Protein AF-A0A7Z0GQC7-F1 (afdb_monomer_lite)

Secondary structure (DSSP, 8-state):
--------------------------------PPP-------------------------TT--EEEEEEEEEEE--TTS--EEEEEEESSHHHHHHHHHHHHTTT--EEEEEEEEPP--------

Foldseek 3Di:
DDDDDDDDDDDDDDDDDDDDDDDDDDDDPDDDDDDDDDDDDDDPCPDDPDPPPPPPPDDPLQDKAFQKKKKWKWDDDPVRDTDIDIDIDSDPVVSVVVQVVRVVVVIHMDIDGDIDGDDDDPPDDD

Sequence (126 aa):
MTSAHNSAPTGEGRGAADEGEPCRVVDDTTMIPHPGTRGNTVTSDQPAPVPAVEDGPRLDLTARITGVYVALTQVQTAHGQPRYRRKVHLSLDAAQKAVQRARSRGLHGEVHVCELRPITGQEGTP

Radius of gyration: 31.64 Å; chains: 1; bounding box: 68×55×83 Å

St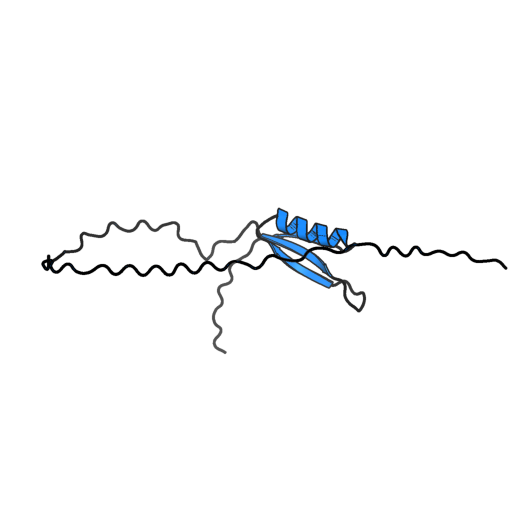ructure (mmCIF, N/CA/C/O backbone):
data_AF-A0A7Z0GQC7-F1
#
_entry.id   AF-A0A7Z0GQC7-F1
#
loop_
_atom_site.group_PDB
_atom_site.id
_atom_site.type_symbol
_atom_site.label_atom_id
_atom_site.label_alt_id
_atom_site.label_comp_id
_atom_site.label_asym_id
_atom_site.label_entity_id
_atom_site.label_seq_id
_atom_site.pdbx_PDB_ins_code
_atom_site.Cartn_x
_atom_site.Cartn_y
_atom_site.Cartn_z
_atom_site.occupancy
_atom_site.B_iso_or_equiv
_atom_site.auth_seq_id
_atom_site.auth_comp_id
_atom_site.auth_asym_id
_atom_site.auth_atom_id
_atom_site.pdbx_PDB_model_num
ATOM 1 N N . MET A 1 1 ? 30.568 -9.119 -45.715 1.00 52.38 1 MET A N 1
ATOM 2 C CA . MET A 1 1 ? 29.530 -9.716 -46.585 1.00 52.38 1 MET A CA 1
ATOM 3 C C . MET A 1 1 ? 28.534 -10.355 -45.627 1.00 52.38 1 MET A C 1
ATOM 5 O O . MET A 1 1 ? 28.959 -11.244 -44.916 1.00 52.38 1 MET A O 1
ATOM 9 N N . THR A 1 2 ? 27.328 -9.866 -45.357 1.00 52.91 2 THR A N 1
ATOM 10 C CA . THR A 1 2 ? 26.300 -9.204 -46.177 1.00 52.91 2 THR A CA 1
ATOM 11 C C . THR A 1 2 ? 25.339 -8.408 -45.273 1.00 52.91 2 THR A C 1
ATOM 13 O O . THR A 1 2 ? 24.993 -8.884 -44.200 1.00 52.91 2 THR A O 1
ATOM 16 N N . SER A 1 3 ? 24.965 -7.210 -45.743 1.00 49.69 3 SER A N 1
ATOM 17 C CA . SER A 1 3 ? 23.656 -6.511 -45.702 1.00 49.69 3 SER A CA 1
ATOM 18 C C . SER A 1 3 ? 22.675 -6.798 -44.543 1.00 49.69 3 SER A C 1
ATOM 20 O O . SER A 1 3 ? 22.273 -7.936 -44.349 1.00 49.69 3 SER A O 1
ATOM 22 N N . ALA A 1 4 ? 22.300 -5.829 -43.696 1.00 58.16 4 ALA A N 1
ATOM 23 C CA . ALA A 1 4 ? 21.386 -4.682 -43.912 1.00 58.16 4 ALA A CA 1
ATOM 24 C C . ALA A 1 4 ? 19.894 -5.062 -44.046 1.00 58.16 4 ALA A C 1
ATOM 26 O O . ALA A 1 4 ? 19.556 -5.800 -44.958 1.00 58.16 4 ALA A O 1
ATOM 27 N N . HIS A 1 5 ? 19.040 -4.512 -43.161 1.00 58.06 5 HIS A N 1
ATOM 28 C CA . HIS A 1 5 ? 17.676 -3.970 -43.391 1.00 58.06 5 HIS A CA 1
ATOM 29 C C . HIS A 1 5 ? 17.083 -3.513 -42.031 1.00 58.06 5 HIS A C 1
ATOM 31 O O . HIS A 1 5 ? 16.976 -4.315 -41.112 1.00 58.06 5 HIS A O 1
ATOM 37 N N . ASN A 1 6 ? 16.987 -2.211 -41.731 1.00 51.12 6 ASN A N 1
ATOM 38 C CA . ASN A 1 6 ? 15.895 -1.257 -42.019 1.00 51.12 6 ASN A CA 1
ATOM 39 C C . ASN A 1 6 ? 14.505 -1.661 -41.485 1.00 51.12 6 ASN A C 1
ATOM 41 O O . ASN A 1 6 ? 13.911 -2.609 -41.988 1.00 51.12 6 ASN A O 1
ATOM 45 N N . SER A 1 7 ? 13.966 -0.889 -40.529 1.00 56.59 7 SER A N 1
ATOM 46 C CA . SER A 1 7 ? 12.833 0.035 -40.761 1.00 56.59 7 SER A CA 1
ATOM 47 C C . SER A 1 7 ? 12.121 0.418 -39.456 1.00 56.59 7 SER A C 1
ATOM 49 O O . SER A 1 7 ? 11.629 -0.431 -38.717 1.00 56.59 7 SER A O 1
ATOM 51 N N . ALA A 1 8 ? 12.040 1.727 -39.212 1.00 49.41 8 ALA A N 1
ATOM 52 C CA . ALA A 1 8 ? 11.120 2.352 -38.266 1.00 49.41 8 ALA A CA 1
ATOM 53 C C . ALA A 1 8 ? 9.701 2.433 -38.858 1.00 49.41 8 ALA A C 1
ATOM 55 O O . ALA A 1 8 ? 9.546 2.425 -40.082 1.00 49.41 8 ALA A O 1
ATOM 56 N N . PRO A 1 9 ? 8.681 2.623 -38.008 1.00 64.75 9 PRO A N 1
ATOM 57 C CA . PRO A 1 9 ? 7.578 3.489 -38.398 1.00 64.75 9 PRO A CA 1
ATOM 58 C C . PRO A 1 9 ? 7.338 4.623 -37.395 1.00 64.75 9 PRO A C 1
ATOM 60 O O . PRO A 1 9 ? 7.032 4.419 -36.220 1.00 64.75 9 PRO A O 1
ATOM 63 N N . THR A 1 10 ? 7.451 5.832 -37.936 1.00 51.38 10 THR A N 1
ATOM 64 C CA . THR A 1 10 ? 6.923 7.094 -37.424 1.00 51.38 10 THR A CA 1
ATOM 65 C C . THR A 1 10 ? 5.397 7.051 -37.466 1.00 51.38 10 THR A C 1
ATOM 67 O O . THR A 1 10 ? 4.812 6.782 -38.513 1.00 51.38 10 THR A O 1
ATOM 70 N N . GLY A 1 11 ? 4.754 7.327 -36.334 1.00 55.06 11 GLY A N 1
ATOM 71 C CA . GLY A 1 11 ? 3.308 7.491 -36.230 1.00 55.06 11 GLY A CA 1
ATOM 72 C C . GLY A 1 11 ? 2.989 8.774 -35.478 1.00 55.06 11 GLY A C 1
ATOM 73 O O . GLY A 1 11 ? 2.698 8.732 -34.286 1.00 55.06 11 GLY A O 1
ATOM 74 N N . GLU A 1 12 ? 3.077 9.909 -36.168 1.00 46.56 12 GLU A N 1
ATOM 75 C CA . GLU A 1 12 ? 2.498 11.173 -35.714 1.00 46.56 12 GLU A CA 1
ATOM 76 C C . GLU A 1 12 ? 1.047 11.239 -36.193 1.00 46.56 12 GLU A C 1
ATOM 78 O O . GLU A 1 12 ? 0.761 11.120 -37.383 1.00 46.56 12 GLU A O 1
ATOM 83 N N . GLY A 1 13 ? 0.114 11.394 -35.257 1.00 51.12 13 GLY A N 1
ATOM 84 C CA . GLY A 1 13 ? -1.298 11.523 -35.588 1.00 51.12 13 GLY A CA 1
ATOM 85 C C . GLY A 1 13 ? -2.180 11.559 -34.352 1.00 51.12 13 GLY A C 1
ATOM 86 O O . GLY A 1 13 ? -2.521 10.508 -33.815 1.00 51.12 13 GLY A O 1
ATOM 87 N N . ARG A 1 14 ? -2.526 12.776 -33.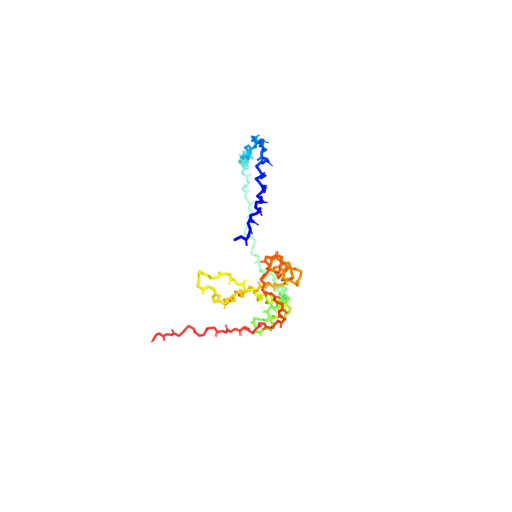918 1.00 55.09 14 ARG A N 1
ATOM 88 C CA . ARG A 1 14 ? -3.692 13.208 -33.111 1.00 55.09 14 ARG A CA 1
ATOM 89 C C . ARG A 1 14 ? -3.390 14.658 -32.720 1.00 55.09 14 ARG A C 1
ATOM 91 O O . ARG A 1 14 ? -2.348 14.912 -32.139 1.00 55.09 14 ARG A O 1
ATOM 98 N N . GLY A 1 15 ? -4.169 15.666 -33.072 1.00 46.91 15 GLY A N 1
ATOM 99 C CA . GLY A 1 15 ? -5.617 15.720 -33.217 1.00 46.91 15 GLY A CA 1
ATOM 100 C C . GLY A 1 15 ? -6.038 16.948 -32.416 1.00 46.91 15 GLY A C 1
ATOM 101 O O . GLY A 1 15 ? -5.825 16.982 -31.210 1.00 46.91 15 GLY A O 1
ATOM 102 N N . ALA A 1 16 ? -6.499 17.974 -33.127 1.00 49.34 16 ALA A N 1
ATOM 103 C CA . ALA A 1 16 ? -6.992 19.234 -32.588 1.00 49.34 16 ALA A CA 1
ATOM 104 C C . ALA A 1 16 ? -8.344 19.068 -31.860 1.00 49.34 16 ALA A C 1
ATOM 106 O O . ALA A 1 16 ? -8.951 18.000 -31.932 1.00 49.34 16 ALA A O 1
ATOM 107 N N . ALA A 1 17 ? -8.810 20.181 -31.280 1.00 48.41 17 ALA A N 1
ATOM 108 C CA . ALA A 1 17 ? -9.972 20.380 -30.403 1.00 48.41 17 ALA A CA 1
ATOM 109 C C . ALA A 1 17 ? -9.648 20.081 -28.926 1.00 48.41 17 ALA A C 1
ATOM 111 O O . ALA A 1 17 ? -9.031 19.075 -28.606 1.00 48.41 17 ALA A O 1
ATOM 112 N N . ASP A 1 18 ? -9.959 20.947 -27.970 1.00 51.34 18 ASP A N 1
ATOM 113 C CA . ASP A 1 18 ? -11.226 21.655 -27.839 1.00 51.34 18 ASP A CA 1
ATOM 114 C C . ASP A 1 18 ? -11.039 22.920 -26.989 1.00 51.34 18 ASP A C 1
ATOM 116 O O . ASP A 1 18 ? -10.350 22.912 -25.964 1.00 51.34 18 ASP A O 1
ATOM 120 N N . GLU A 1 19 ? -11.616 24.014 -27.472 1.00 51.41 19 GLU A N 1
ATOM 121 C CA . GLU A 1 19 ? -11.707 25.288 -26.781 1.00 51.41 19 GLU A CA 1
ATOM 122 C C . GLU A 1 19 ? -12.934 25.273 -25.864 1.00 51.41 19 GLU A C 1
ATOM 124 O O . GLU A 1 19 ? -14.044 25.027 -26.321 1.00 51.41 19 GLU A O 1
ATOM 129 N N . GLY A 1 20 ? -12.750 25.681 -24.608 1.00 49.38 20 GLY A N 1
ATOM 130 C CA . GLY A 1 20 ? -13.786 26.411 -23.882 1.00 49.38 20 GLY A CA 1
ATOM 131 C C . GLY A 1 20 ? -14.636 25.623 -22.889 1.00 49.38 20 GLY A C 1
ATOM 132 O O . GLY A 1 20 ? -15.617 24.991 -23.245 1.00 49.38 20 GLY A O 1
ATOM 133 N N . GLU A 1 21 ? -14.395 25.887 -21.606 1.00 60.91 21 GLU A N 1
ATOM 134 C CA . GLU A 1 21 ? -15.501 26.271 -20.724 1.00 60.91 21 GLU A CA 1
ATOM 135 C C . GLU A 1 21 ? -14.970 27.147 -19.575 1.00 60.91 21 GLU A C 1
ATOM 137 O O . GLU A 1 21 ? -14.161 26.687 -18.766 1.00 60.91 21 GLU A O 1
ATOM 142 N N . PRO A 1 22 ? -15.362 28.431 -19.481 1.00 62.16 22 PRO A N 1
ATOM 143 C CA . PRO A 1 22 ? -15.093 29.222 -18.291 1.00 62.16 22 PRO A CA 1
ATOM 144 C C . PRO A 1 22 ? -16.060 28.824 -17.170 1.00 62.16 22 PRO A C 1
ATOM 146 O O . PRO A 1 22 ? -17.280 28.934 -17.309 1.00 62.16 22 PRO A O 1
ATOM 149 N N . CYS A 1 23 ? -15.501 28.412 -16.030 1.00 47.66 23 CYS A N 1
ATOM 150 C CA . CYS A 1 23 ? -16.228 28.224 -14.779 1.00 47.66 23 CYS A CA 1
ATOM 151 C C . CYS A 1 23 ? -17.017 29.496 -14.433 1.00 47.66 23 CYS A C 1
ATOM 153 O O . CYS A 1 23 ? -16.438 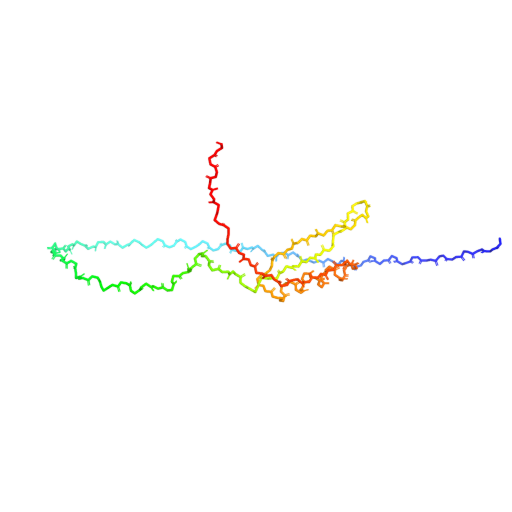30.530 -14.096 1.00 47.66 23 CYS A O 1
ATOM 155 N N . ARG A 1 24 ? -18.348 29.422 -14.504 1.00 52.56 24 ARG A N 1
ATOM 156 C CA . ARG A 1 24 ? -19.242 30.460 -13.989 1.00 52.56 24 ARG A CA 1
ATOM 157 C C . ARG A 1 24 ? -19.193 30.443 -12.462 1.00 52.56 24 ARG A C 1
ATOM 159 O O . ARG A 1 24 ? -19.711 29.525 -11.834 1.00 52.56 24 ARG A O 1
ATOM 166 N N . VAL A 1 25 ? -18.568 31.462 -11.880 1.00 56.56 25 VAL A N 1
ATOM 167 C CA . VAL A 1 25 ? -18.719 31.808 -10.464 1.00 56.56 25 VAL A CA 1
ATOM 168 C C . VAL A 1 25 ? -20.065 32.516 -10.332 1.00 56.56 25 VAL A C 1
ATOM 170 O O . VAL A 1 25 ? -20.263 33.586 -10.901 1.00 56.56 25 VAL A O 1
ATOM 173 N N . VAL A 1 26 ? -21.016 31.880 -9.656 1.00 57.31 26 VAL A N 1
ATOM 174 C CA . VAL A 1 26 ? -22.257 32.524 -9.218 1.00 57.31 26 VAL A CA 1
ATOM 175 C C . VAL A 1 26 ? -22.014 33.088 -7.824 1.00 57.31 26 VAL A C 1
ATOM 177 O O . VAL A 1 26 ? -21.966 32.347 -6.846 1.00 57.31 26 VAL A O 1
ATOM 180 N N . ASP A 1 27 ? -21.820 3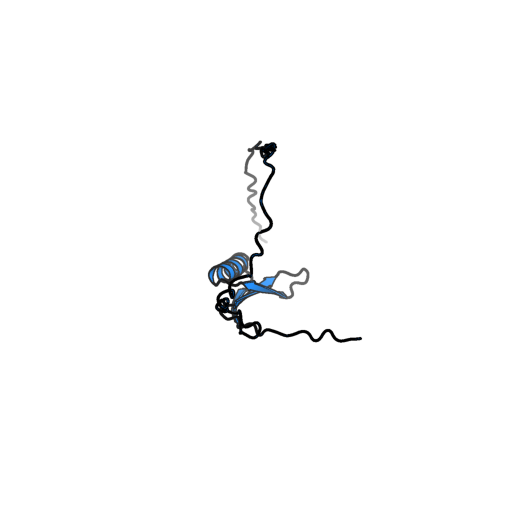4.402 -7.763 1.00 52.50 27 ASP A N 1
ATOM 181 C CA . ASP A 1 27 ? -21.993 35.200 -6.555 1.00 52.50 27 ASP A CA 1
ATOM 182 C C . ASP A 1 27 ? -23.495 35.318 -6.266 1.00 52.50 27 ASP A C 1
ATOM 184 O O . ASP A 1 27 ? -24.215 35.984 -7.007 1.00 52.50 27 ASP A O 1
ATOM 188 N N . ASP A 1 28 ? -23.970 34.700 -5.184 1.00 46.78 28 ASP A N 1
ATOM 189 C CA . ASP A 1 28 ? -25.275 35.021 -4.596 1.00 46.78 28 ASP A CA 1
ATOM 190 C C . ASP A 1 28 ? -25.056 35.483 -3.151 1.00 46.78 28 ASP A C 1
ATOM 192 O O . ASP A 1 28 ? -25.139 34.734 -2.178 1.00 46.78 28 ASP A O 1
ATOM 196 N N . THR A 1 29 ? -24.665 36.753 -3.034 1.00 60.31 29 THR A N 1
ATOM 197 C CA . THR A 1 29 ? -24.729 37.504 -1.780 1.00 60.31 29 THR A CA 1
ATOM 198 C C . THR A 1 29 ? -26.136 38.073 -1.664 1.00 60.31 29 THR A C 1
ATOM 200 O O . THR A 1 29 ? -26.406 39.176 -2.139 1.00 60.31 29 THR A O 1
ATOM 203 N N . THR A 1 30 ? -27.032 37.342 -1.006 1.00 60.12 30 THR A N 1
ATOM 204 C CA . THR A 1 30 ? -28.329 37.889 -0.598 1.00 60.12 30 THR A CA 1
ATOM 205 C C . THR A 1 30 ? -28.286 38.269 0.883 1.00 60.12 30 THR A C 1
ATOM 207 O O . THR A 1 30 ? -28.426 37.441 1.781 1.00 60.12 30 THR A O 1
ATOM 210 N N . MET A 1 31 ? -28.074 39.564 1.132 1.00 55.75 31 MET A N 1
ATOM 211 C CA . MET A 1 31 ? -28.247 40.224 2.428 1.00 55.75 31 MET A CA 1
ATOM 212 C C . MET A 1 31 ? -29.744 40.417 2.702 1.00 55.75 31 MET A C 1
ATOM 214 O O . MET A 1 31 ? -30.384 41.247 2.059 1.00 55.75 31 MET A O 1
ATOM 218 N N . ILE A 1 32 ? -30.299 39.694 3.676 1.00 62.59 32 ILE A N 1
ATOM 219 C CA . ILE A 1 32 ? -31.646 39.954 4.206 1.00 62.59 32 ILE A CA 1
ATOM 220 C C . ILE A 1 32 ? -31.508 40.703 5.543 1.00 62.59 32 ILE A C 1
ATOM 222 O O . ILE A 1 32 ? -31.087 40.096 6.529 1.00 62.59 32 ILE A O 1
ATOM 226 N N . PRO A 1 33 ? -31.859 41.999 5.633 1.00 53.78 33 PRO A N 1
ATOM 227 C CA . PRO A 1 33 ? -32.014 42.670 6.917 1.00 53.78 33 PRO A CA 1
ATOM 228 C C . PRO A 1 33 ? -33.427 42.441 7.472 1.00 53.78 33 PRO A C 1
ATOM 230 O O . PRO A 1 33 ? -34.422 42.855 6.877 1.00 53.78 33 PRO A O 1
ATOM 233 N N . HIS A 1 34 ? -33.522 41.827 8.652 1.00 61.06 34 HIS A N 1
ATOM 234 C CA . HIS A 1 34 ? -34.748 41.818 9.451 1.00 61.06 34 HIS A CA 1
ATOM 235 C C . HIS A 1 34 ? -34.720 42.958 10.479 1.00 61.06 34 HIS A C 1
ATOM 237 O O . HIS A 1 34 ? -33.812 42.995 11.315 1.00 61.06 34 HIS A O 1
ATOM 243 N N . PRO A 1 35 ? -35.700 43.880 10.473 1.00 58.62 35 PRO A N 1
ATOM 244 C CA . PRO A 1 35 ? -35.845 44.855 11.537 1.00 58.62 35 PRO A CA 1
ATOM 245 C C . PRO A 1 35 ? -36.705 44.298 12.678 1.00 58.62 35 PRO A C 1
ATOM 247 O O . PRO A 1 35 ? -37.859 43.940 12.481 1.00 58.62 35 PRO A O 1
ATOM 250 N N . GLY A 1 36 ? -36.123 44.326 13.878 1.00 50.84 36 GLY A N 1
ATOM 251 C CA . GLY A 1 36 ? -36.794 44.646 15.137 1.00 50.84 36 GLY A CA 1
ATOM 252 C C . GLY A 1 36 ? -37.779 43.629 15.712 1.00 50.84 36 GLY A C 1
ATOM 253 O O . GLY A 1 36 ? -38.844 43.397 15.163 1.00 50.84 36 GLY A O 1
ATOM 254 N N . THR A 1 37 ? -37.513 43.178 16.938 1.00 52.25 37 THR A N 1
ATOM 255 C CA . THR A 1 37 ? -38.543 43.081 17.986 1.00 52.25 37 THR A CA 1
ATOM 256 C C . THR A 1 37 ? -37.869 43.189 19.355 1.00 52.25 37 THR A C 1
ATOM 258 O O . THR A 1 37 ? -36.948 42.447 19.684 1.00 52.25 37 THR A O 1
ATOM 261 N N . ARG A 1 38 ? -38.313 44.188 20.126 1.00 53.09 38 ARG A N 1
ATOM 262 C CA . ARG A 1 38 ? -37.983 44.418 21.535 1.00 53.09 38 ARG A CA 1
ATOM 263 C C . ARG A 1 38 ? -38.783 43.459 22.413 1.00 53.09 38 ARG A C 1
ATOM 265 O O . ARG A 1 38 ? -39.984 43.325 22.211 1.00 53.09 38 ARG A O 1
ATOM 272 N N . GLY A 1 39 ? -38.133 42.976 23.468 1.00 51.47 39 GLY A N 1
ATOM 273 C CA . GLY A 1 39 ? -38.775 42.472 24.680 1.00 51.47 39 GLY A CA 1
ATOM 274 C C . GLY A 1 39 ? -38.642 40.967 24.862 1.00 51.47 39 GLY A C 1
ATOM 275 O O . GLY A 1 39 ? -39.244 40.207 24.119 1.00 51.47 39 GLY A O 1
ATOM 276 N N . ASN A 1 40 ? -37.899 40.553 25.892 1.00 49.78 40 ASN A N 1
ATOM 277 C CA . ASN A 1 40 ? -38.430 39.576 26.837 1.00 49.78 40 ASN A CA 1
ATOM 278 C C . ASN A 1 40 ? -37.659 39.588 28.164 1.00 49.78 40 ASN A C 1
ATOM 280 O O . ASN A 1 40 ? -36.440 39.458 28.224 1.00 49.78 40 ASN A O 1
ATOM 284 N N . THR A 1 41 ? -38.450 39.848 29.201 1.00 51.94 41 THR A N 1
ATOM 285 C CA . THR A 1 41 ? -38.401 39.330 30.570 1.00 51.94 41 THR A CA 1
ATOM 286 C C . THR A 1 41 ? -37.251 38.382 30.922 1.00 51.94 41 THR A C 1
ATOM 288 O O . THR A 1 41 ? -37.167 37.252 30.448 1.00 51.94 41 THR A O 1
ATOM 291 N N . VAL A 1 42 ? -36.436 38.833 31.881 1.00 56.38 42 VAL A N 1
ATOM 292 C CA . VAL A 1 42 ? -35.552 37.999 32.702 1.00 56.38 42 VAL A CA 1
ATOM 293 C C . VAL A 1 42 ? -36.424 36.998 33.460 1.00 56.38 42 VAL A C 1
ATOM 295 O O . VAL A 1 42 ? -37.033 37.327 34.475 1.00 56.38 42 VAL A O 1
ATOM 298 N N . THR A 1 43 ? -36.513 35.783 32.931 1.00 55.22 43 THR A N 1
ATOM 299 C CA . THR A 1 43 ? -36.929 34.610 33.698 1.00 55.22 43 THR A CA 1
ATOM 300 C C . THR A 1 43 ? -35.641 33.994 34.216 1.00 55.22 43 THR A C 1
ATOM 302 O O . THR A 1 43 ? -34.763 33.661 33.422 1.00 55.22 43 THR A O 1
ATOM 305 N N . SER A 1 44 ? -35.493 33.917 35.538 1.00 57.50 44 SER A N 1
ATOM 306 C CA . SER A 1 44 ? -34.428 33.145 36.174 1.00 57.50 44 SER A CA 1
ATOM 307 C C . SER A 1 44 ? -34.617 31.679 35.801 1.00 57.50 44 SER A C 1
ATOM 309 O O . SER A 1 44 ? -35.367 30.953 36.448 1.00 57.50 44 SER A O 1
ATOM 311 N N . ASP A 1 45 ? -33.977 31.285 34.709 1.00 54.91 45 ASP A N 1
ATOM 312 C CA . ASP A 1 45 ? -33.931 29.923 34.213 1.00 54.91 45 ASP A CA 1
ATOM 313 C C . ASP A 1 45 ? -32.907 29.183 35.076 1.00 54.91 45 ASP A C 1
ATOM 315 O O . ASP A 1 45 ? -31.694 29.301 34.899 1.00 54.91 45 ASP A O 1
ATOM 319 N N . GLN A 1 46 ? -33.388 28.516 36.123 1.00 65.31 46 GLN A N 1
ATOM 320 C CA . GLN A 1 46 ? -32.578 27.541 36.832 1.00 65.31 46 GLN A CA 1
ATOM 321 C C . GLN A 1 46 ? -32.360 26.394 35.842 1.00 65.31 46 GLN A C 1
ATOM 323 O O . GLN A 1 46 ? -33.342 25.731 35.503 1.00 65.31 46 GLN A O 1
ATOM 328 N N . PRO A 1 47 ? -31.131 26.165 35.337 1.00 61.81 47 PRO A N 1
ATOM 329 C CA . PRO A 1 47 ? -30.924 25.149 34.324 1.00 61.81 47 PRO A CA 1
ATOM 330 C C . PRO A 1 47 ? -31.351 23.814 34.921 1.00 61.81 47 PRO A C 1
ATOM 332 O O . PRO A 1 47 ? -30.817 23.374 35.945 1.00 61.81 47 PRO A O 1
ATOM 335 N N . ALA A 1 48 ? -32.358 23.198 34.301 1.00 68.81 48 ALA A N 1
ATOM 336 C CA . ALA A 1 48 ? -32.724 21.824 34.587 1.00 68.81 48 ALA A CA 1
ATOM 337 C C . ALA A 1 48 ? -31.446 20.966 34.548 1.00 68.81 48 ALA A C 1
ATOM 339 O O . ALA A 1 48 ? -30.558 21.257 33.738 1.00 68.81 48 ALA A O 1
ATOM 340 N N . PRO A 1 49 ? -31.312 19.939 35.409 1.00 68.06 49 PRO A N 1
ATOM 341 C CA . PRO A 1 49 ? -30.171 19.038 35.360 1.00 68.06 49 PRO A CA 1
ATOM 342 C C . PRO A 1 49 ? -30.071 18.494 33.938 1.00 68.06 49 PRO A C 1
ATOM 344 O O . PRO A 1 49 ? -30.945 17.753 33.486 1.00 68.06 49 PRO A O 1
ATOM 347 N N . VAL A 1 50 ? -29.044 18.949 33.216 1.00 70.19 50 VAL A N 1
ATOM 348 C CA . VAL A 1 50 ? -28.785 18.530 31.843 1.00 70.19 50 VAL A CA 1
ATOM 349 C C . VAL A 1 50 ? -28.675 17.010 31.916 1.00 70.19 50 VAL A C 1
ATOM 351 O O . VAL A 1 50 ? -27.853 16.530 32.708 1.00 70.19 50 VAL A O 1
ATOM 354 N N . PRO A 1 51 ? -29.531 16.244 31.213 1.00 67.19 51 PRO A N 1
ATOM 355 C CA . PRO A 1 51 ? -29.429 14.795 31.235 1.00 67.19 51 PRO A CA 1
ATOM 356 C C . PRO A 1 51 ? -27.990 14.456 30.877 1.00 67.19 51 PRO A C 1
ATOM 358 O O . PRO A 1 51 ? -27.453 15.028 29.924 1.00 67.19 51 PRO A O 1
ATOM 361 N N . ALA A 1 52 ? -27.357 13.624 31.710 1.00 65.25 52 ALA A N 1
ATOM 362 C CA . ALA A 1 52 ? -25.981 13.202 31.519 1.00 65.25 52 ALA A CA 1
ATOM 363 C C . ALA A 1 52 ? -25.823 12.833 30.046 1.00 65.25 52 ALA A C 1
ATOM 365 O O . ALA A 1 52 ? -26.521 11.947 29.554 1.00 65.25 52 ALA A O 1
ATOM 366 N N . VAL A 1 53 ? -25.010 13.613 29.332 1.00 67.38 53 VAL A N 1
ATOM 367 C CA . VAL A 1 53 ? -24.748 13.380 27.919 1.00 67.38 53 VAL A CA 1
ATOM 368 C C . VAL A 1 53 ? -24.113 12.003 27.881 1.00 67.38 53 VAL A C 1
ATOM 370 O O . VAL A 1 53 ? -22.981 11.846 28.332 1.00 67.38 53 VAL A O 1
ATOM 373 N N . GLU A 1 54 ? -24.892 11.005 27.462 1.00 63.97 54 GLU A N 1
ATOM 374 C CA . GLU A 1 54 ? -24.409 9.654 27.211 1.00 63.97 54 GLU A CA 1
ATOM 375 C C . GLU A 1 54 ? -23.147 9.818 26.371 1.00 63.97 54 GLU A C 1
ATOM 377 O O . GLU A 1 54 ? -23.193 10.410 25.288 1.00 63.97 54 GLU A O 1
ATOM 382 N N . ASP A 1 55 ? -22.013 9.407 26.942 1.00 63.75 55 ASP A N 1
ATOM 383 C CA . ASP A 1 55 ? -20.708 9.487 26.307 1.00 63.75 55 ASP 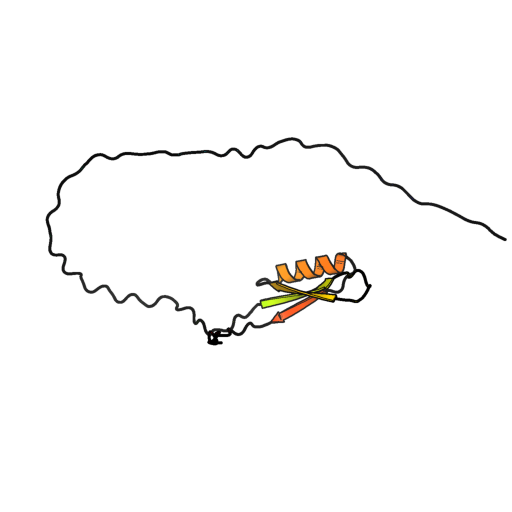A CA 1
ATOM 384 C C . ASP A 1 55 ? -20.824 8.741 24.974 1.00 63.75 55 ASP A C 1
ATOM 386 O O . ASP A 1 55 ? -20.805 7.509 24.919 1.00 63.75 55 ASP A O 1
ATOM 390 N N . GLY A 1 56 ? -21.014 9.502 23.892 1.00 65.19 56 GLY A N 1
ATOM 391 C CA . GLY A 1 56 ? -21.023 8.975 22.536 1.00 65.19 56 GLY A CA 1
ATOM 392 C C . GLY A 1 56 ? -19.736 8.189 22.288 1.00 65.19 56 GLY A C 1
ATOM 393 O O . GLY A 1 56 ? -18.769 8.360 23.033 1.00 65.19 56 GLY A O 1
ATOM 394 N N . PRO A 1 57 ? -19.695 7.319 21.264 1.00 68.88 57 PRO A N 1
ATOM 395 C CA . PRO A 1 57 ? -18.601 6.374 21.069 1.00 68.88 57 PRO A CA 1
ATOM 396 C C . PRO A 1 57 ? -17.249 7.089 21.134 1.00 68.88 57 PRO A C 1
ATOM 398 O O . PRO A 1 57 ? -16.839 7.780 20.199 1.00 68.88 57 PRO A O 1
ATOM 401 N N . ARG A 1 58 ? -16.568 6.948 22.278 1.00 64.31 58 ARG A N 1
ATOM 402 C CA . ARG A 1 58 ? -15.247 7.525 22.485 1.00 64.31 58 ARG A CA 1
ATOM 403 C C . ARG A 1 58 ? -14.292 6.738 21.608 1.00 64.31 58 ARG A C 1
ATOM 405 O O . ARG A 1 58 ? -14.096 5.542 21.804 1.00 64.31 58 ARG A O 1
ATOM 412 N N . LEU A 1 59 ? -13.722 7.416 20.617 1.00 66.00 59 LEU A N 1
ATOM 413 C CA . LEU A 1 59 ? -12.616 6.886 19.835 1.00 66.00 59 LEU A CA 1
ATOM 414 C C . LEU A 1 59 ? -11.445 6.662 20.791 1.00 66.00 59 LEU A C 1
ATOM 416 O O . LEU A 1 59 ? -10.830 7.617 21.263 1.00 66.00 59 LEU A O 1
ATOM 420 N N . ASP A 1 60 ? -11.163 5.400 21.103 1.00 70.69 60 ASP A N 1
ATOM 421 C CA . ASP A 1 60 ? -9.966 5.034 21.845 1.00 70.69 60 ASP A CA 1
ATOM 422 C C . ASP A 1 60 ? -8.745 5.373 20.981 1.00 70.69 60 ASP A C 1
ATOM 424 O O . ASP A 1 60 ? -8.422 4.685 20.012 1.00 70.69 60 ASP A O 1
ATOM 428 N N . LEU A 1 61 ? -8.072 6.471 21.326 1.00 66.38 61 LEU A N 1
ATOM 429 C CA . LEU A 1 61 ? -6.872 6.967 20.647 1.00 66.38 61 LEU A CA 1
ATOM 430 C C . LEU A 1 61 ? -5.693 5.978 20.736 1.00 66.38 61 LEU A C 1
ATOM 432 O O . LEU A 1 61 ? -4.688 6.158 20.047 1.00 66.38 61 LEU A O 1
ATOM 436 N N . THR A 1 62 ? -5.806 4.934 21.564 1.00 67.69 62 THR A N 1
ATOM 437 C CA . THR A 1 62 ? -4.825 3.848 21.675 1.00 67.69 62 THR A CA 1
ATOM 438 C C . THR A 1 62 ? -5.159 2.636 20.800 1.00 67.69 62 THR A C 1
ATOM 440 O O . THR A 1 62 ? -4.333 1.724 20.671 1.00 67.69 62 THR A O 1
ATOM 443 N N . ALA A 1 63 ? -6.324 2.634 20.143 1.00 77.19 63 ALA A N 1
ATOM 444 C CA . ALA A 1 63 ? -6.753 1.539 19.287 1.00 77.19 63 ALA A CA 1
ATOM 445 C C . ALA A 1 63 ? -5.832 1.367 18.068 1.00 77.19 63 ALA A C 1
ATOM 447 O O . ALA A 1 63 ? -5.374 2.323 17.436 1.00 77.19 63 ALA A O 1
ATOM 448 N N . ARG A 1 64 ? -5.568 0.104 17.714 1.00 81.69 64 ARG A N 1
ATOM 449 C CA . ARG A 1 64 ? -4.834 -0.251 16.494 1.00 81.69 64 ARG A CA 1
ATOM 450 C C . ARG A 1 64 ? -5.692 0.047 15.271 1.00 81.69 64 ARG A C 1
ATOM 452 O O . ARG A 1 64 ? -6.853 -0.352 15.224 1.00 81.69 64 ARG A O 1
ATOM 459 N N . ILE A 1 65 ? -5.096 0.660 14.251 1.00 82.44 65 ILE A N 1
ATOM 460 C CA . ILE A 1 65 ? -5.759 0.827 12.955 1.00 82.44 65 ILE A CA 1
ATOM 461 C C . ILE A 1 65 ? -5.423 -0.399 12.106 1.00 82.44 65 ILE A C 1
ATOM 463 O O . ILE A 1 65 ? -4.278 -0.584 11.681 1.00 82.44 65 ILE A O 1
ATOM 467 N N . THR A 1 66 ? -6.420 -1.251 11.889 1.00 87.12 66 THR A N 1
ATOM 468 C CA . THR A 1 66 ? -6.337 -2.427 11.015 1.00 87.12 66 THR A CA 1
ATOM 469 C C . THR A 1 66 ? -6.807 -2.083 9.598 1.00 87.12 66 THR A C 1
ATOM 471 O O . THR A 1 66 ? -7.308 -0.988 9.340 1.00 87.12 66 THR A O 1
ATOM 474 N N . GLY A 1 67 ? -6.609 -2.999 8.643 1.00 89.75 67 GLY A N 1
ATOM 475 C CA . GLY A 1 67 ? -7.048 -2.789 7.257 1.00 89.75 67 GLY A CA 1
ATOM 476 C C . GLY A 1 67 ? -6.229 -1.736 6.506 1.00 89.75 67 GLY A C 1
ATOM 477 O O . GLY A 1 67 ? -6.736 -1.084 5.595 1.00 89.75 67 GLY A O 1
ATOM 478 N N . VAL A 1 68 ? -4.962 -1.560 6.885 1.00 94.31 68 VAL A N 1
ATOM 479 C CA . VAL A 1 68 ? -4.038 -0.654 6.206 1.00 94.31 68 VAL A CA 1
ATOM 480 C C . VAL A 1 68 ? -3.247 -1.440 5.169 1.00 94.31 68 VAL A C 1
ATOM 482 O O . VAL A 1 68 ? -2.619 -2.451 5.471 1.00 94.31 68 VAL A O 1
ATOM 485 N N . TYR A 1 69 ? -3.260 -0.967 3.929 1.00 97.56 69 TYR A N 1
ATOM 486 C CA . TYR A 1 69 ? -2.607 -1.611 2.797 1.00 97.56 69 TYR A CA 1
ATOM 487 C C . TYR A 1 69 ? -1.412 -0.776 2.351 1.00 97.56 69 TYR A C 1
ATOM 489 O O . TYR A 1 69 ? -1.548 0.392 1.984 1.00 97.56 69 TYR A O 1
ATOM 497 N N . VAL A 1 70 ? -0.225 -1.368 2.351 1.00 97.69 70 VAL A N 1
ATOM 498 C CA . VAL A 1 70 ? 1.001 -0.718 1.890 1.00 97.69 70 VAL A CA 1
ATOM 499 C C . VAL A 1 70 ? 1.327 -1.216 0.490 1.00 97.69 70 VAL A C 1
ATOM 501 O O . VAL A 1 70 ? 1.663 -2.381 0.294 1.00 97.69 70 VAL A O 1
ATOM 504 N N . ALA A 1 71 ? 1.257 -0.319 -0.490 1.00 98.00 71 ALA A N 1
ATOM 505 C CA . ALA A 1 71 ? 1.754 -0.572 -1.833 1.00 98.00 71 ALA A CA 1
ATOM 506 C C . ALA A 1 71 ? 3.261 -0.286 -1.876 1.00 98.00 71 ALA A C 1
ATOM 508 O O . ALA A 1 71 ? 3.698 0.853 -1.668 1.00 98.00 71 ALA A O 1
ATOM 509 N N . LEU A 1 72 ? 4.052 -1.319 -2.154 1.00 97.88 72 LEU A N 1
ATOM 510 C CA . LEU A 1 72 ? 5.485 -1.228 -2.398 1.00 97.88 72 LEU A CA 1
ATOM 511 C C . LEU A 1 72 ? 5.710 -1.293 -3.908 1.00 97.88 72 LEU A C 1
ATOM 513 O O . LEU A 1 72 ? 5.499 -2.334 -4.519 1.00 97.88 72 LEU A O 1
ATOM 517 N N . THR A 1 73 ? 6.110 -0.184 -4.524 1.00 97.81 73 THR A N 1
ATOM 518 C CA . THR A 1 73 ? 6.314 -0.104 -5.980 1.00 97.81 73 THR A CA 1
ATOM 519 C C . THR A 1 73 ? 7.749 0.269 -6.297 1.00 97.81 73 THR A C 1
ATOM 521 O O . THR A 1 73 ? 8.266 1.238 -5.733 1.00 97.81 73 THR A O 1
ATOM 524 N N . GLN A 1 74 ? 8.374 -0.445 -7.226 1.00 97.19 74 GLN A N 1
ATOM 525 C CA . GLN A 1 74 ? 9.670 -0.062 -7.766 1.00 97.19 74 GLN A CA 1
ATOM 526 C C . GLN A 1 74 ? 9.543 1.261 -8.532 1.00 97.19 74 GLN A C 1
ATOM 528 O O . GLN A 1 74 ? 8.551 1.517 -9.214 1.00 97.19 74 GLN A O 1
ATOM 533 N N . VAL A 1 75 ? 10.549 2.119 -8.403 1.00 94.88 75 VAL A N 1
ATOM 534 C CA . VAL A 1 75 ? 10.688 3.372 -9.143 1.00 94.88 75 VAL A CA 1
ATOM 535 C C . VAL A 1 75 ? 11.968 3.327 -9.964 1.00 94.88 75 VAL A C 1
ATOM 537 O O . VAL A 1 75 ? 12.986 2.791 -9.522 1.00 94.88 75 VAL A O 1
ATOM 540 N N . GLN A 1 76 ? 11.910 3.889 -11.169 1.00 89.62 76 GLN A N 1
ATOM 541 C CA . GLN A 1 76 ? 13.094 4.027 -12.007 1.00 89.62 76 GLN A CA 1
ATOM 542 C C . GLN A 1 76 ? 14.030 5.070 -11.397 1.00 89.62 76 GLN A C 1
ATOM 544 O O . GLN A 1 76 ? 13.590 6.126 -10.937 1.00 89.62 76 GLN A O 1
ATOM 549 N N . THR A 1 77 ? 15.323 4.765 -11.386 1.00 89.81 77 THR A N 1
ATOM 550 C CA . THR A 1 77 ? 16.372 5.701 -10.982 1.00 89.81 77 THR A CA 1
ATOM 551 C C . THR A 1 77 ? 17.319 5.924 -12.149 1.00 89.81 77 THR A C 1
ATOM 553 O O . THR A 1 77 ? 17.523 5.022 -12.959 1.00 89.81 77 THR A O 1
ATOM 556 N N . ALA A 1 78 ? 17.927 7.110 -12.220 1.00 86.88 78 ALA A N 1
ATOM 557 C CA . ALA A 1 78 ? 18.870 7.457 -13.285 1.00 86.88 78 ALA A CA 1
ATOM 558 C C . ALA A 1 78 ? 20.086 6.509 -13.355 1.00 86.88 78 ALA A C 1
ATOM 560 O O . ALA A 1 78 ? 20.694 6.361 -14.407 1.00 86.88 78 ALA A O 1
ATOM 561 N N . HIS A 1 79 ? 20.420 5.841 -12.246 1.00 86.00 79 HIS A N 1
ATOM 562 C CA . HIS A 1 79 ? 21.575 4.947 -12.129 1.00 86.00 79 HIS A CA 1
ATOM 563 C C . HIS A 1 79 ? 21.226 3.458 -12.295 1.00 86.00 79 HIS A C 1
ATOM 565 O O . HIS A 1 79 ? 22.051 2.604 -11.984 1.00 86.00 79 HIS A O 1
ATOM 571 N N . GLY A 1 80 ? 19.997 3.125 -12.710 1.00 84.50 80 GLY A N 1
ATOM 572 C CA . GLY A 1 80 ? 19.564 1.742 -12.955 1.00 84.50 80 GLY A CA 1
ATOM 573 C C . GLY A 1 80 ? 19.388 0.873 -11.703 1.00 84.50 80 GLY A C 1
ATOM 574 O O . GLY A 1 80 ? 18.952 -0.269 -11.807 1.00 84.50 80 GLY A O 1
ATOM 575 N N . GLN A 1 81 ? 19.672 1.401 -10.510 1.00 88.69 81 GLN A N 1
ATOM 576 C CA . GLN A 1 81 ? 19.491 0.674 -9.257 1.00 88.69 81 GLN A CA 1
ATOM 577 C C . GLN A 1 81 ? 18.005 0.641 -8.862 1.00 88.69 81 GLN A C 1
ATOM 579 O O . GLN A 1 81 ? 17.346 1.692 -8.879 1.00 88.69 81 GLN A O 1
ATOM 584 N N . PRO A 1 82 ? 17.454 -0.525 -8.480 1.00 89.31 82 PRO A N 1
ATOM 585 C CA . PRO A 1 82 ? 16.063 -0.628 -8.066 1.00 89.31 82 PRO A CA 1
ATOM 586 C C . PRO A 1 82 ? 15.853 0.135 -6.754 1.00 89.31 82 PRO A C 1
ATOM 588 O O . PRO A 1 82 ? 16.418 -0.203 -5.717 1.00 89.31 82 PRO A O 1
ATOM 591 N N . ARG A 1 83 ? 15.012 1.173 -6.785 1.00 95.19 83 ARG A N 1
ATOM 592 C CA . ARG A 1 83 ? 14.493 1.823 -5.574 1.00 95.19 83 ARG A CA 1
ATOM 593 C C . ARG A 1 83 ? 13.023 1.505 -5.415 1.00 95.19 83 ARG A C 1
ATOM 595 O O . ARG A 1 83 ? 12.311 1.358 -6.402 1.00 95.19 83 ARG A O 1
ATOM 602 N N . TYR A 1 84 ? 12.562 1.465 -4.173 1.00 95.69 84 TYR A N 1
ATOM 603 C CA . TYR A 1 84 ? 11.167 1.201 -3.851 1.00 95.69 84 TYR A CA 1
ATOM 604 C C . TYR A 1 84 ? 10.536 2.399 -3.155 1.00 95.69 84 TYR A C 1
ATOM 606 O O . TYR A 1 84 ? 11.107 2.981 -2.232 1.00 95.69 84 TYR A O 1
ATOM 614 N N . ARG A 1 85 ? 9.330 2.755 -3.592 1.00 96.19 85 ARG A N 1
ATOM 615 C CA . ARG A 1 85 ? 8.468 3.737 -2.940 1.00 96.19 85 ARG A CA 1
ATOM 616 C C . ARG A 1 85 ? 7.355 3.003 -2.208 1.00 96.19 85 ARG A C 1
ATOM 618 O O . ARG A 1 85 ? 6.709 2.129 -2.779 1.00 96.19 85 ARG A O 1
ATOM 625 N N . ARG A 1 86 ? 7.120 3.405 -0.961 1.00 97.19 86 ARG A N 1
ATOM 626 C CA . ARG A 1 86 ? 6.000 2.943 -0.137 1.00 97.19 86 ARG A CA 1
ATOM 627 C C . ARG A 1 86 ? 4.867 3.962 -0.199 1.00 97.19 86 ARG A C 1
ATOM 629 O O . ARG A 1 86 ? 5.117 5.163 -0.084 1.00 97.19 86 ARG A O 1
ATOM 636 N N . LYS A 1 87 ? 3.638 3.492 -0.396 1.00 96.75 87 LYS A N 1
ATOM 637 C CA . LYS A 1 87 ? 2.413 4.291 -0.268 1.00 96.75 87 LYS A CA 1
ATOM 638 C C . LYS A 1 87 ? 1.414 3.554 0.608 1.00 96.75 87 LYS A C 1
ATOM 640 O O . LYS A 1 87 ? 1.183 2.367 0.406 1.00 96.75 87 LYS A O 1
ATOM 645 N N . VAL A 1 88 ? 0.841 4.269 1.566 1.00 97.06 88 VAL A N 1
ATOM 646 C CA . VAL A 1 88 ? -0.177 3.746 2.478 1.00 97.06 88 VAL A CA 1
ATOM 647 C C . VAL A 1 88 ? -1.556 4.024 1.889 1.00 97.06 88 VAL A C 1
ATOM 649 O O . VAL A 1 88 ? -1.822 5.128 1.415 1.00 97.06 88 VAL A O 1
ATOM 652 N N . HIS A 1 89 ? -2.422 3.020 1.915 1.00 96.62 89 HIS A N 1
ATOM 653 C CA . HIS A 1 89 ? -3.794 3.066 1.438 1.00 96.62 89 HIS A CA 1
ATOM 654 C C . HIS A 1 89 ? -4.717 2.471 2.503 1.00 96.62 89 HIS A C 1
ATOM 656 O O . HIS A 1 89 ? -4.395 1.457 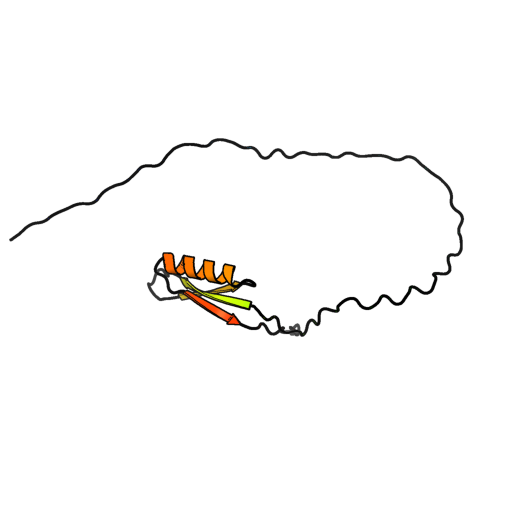3.111 1.00 96.62 89 HIS A O 1
ATOM 662 N N . LEU A 1 90 ? -5.891 3.071 2.693 1.00 95.06 90 LEU A N 1
ATOM 663 C CA . LEU A 1 90 ? -6.936 2.544 3.586 1.00 95.06 90 LEU A CA 1
ATOM 664 C C . LEU A 1 90 ? -7.957 1.664 2.837 1.00 95.06 90 LEU A C 1
ATOM 666 O O . LEU A 1 90 ? -8.971 1.261 3.389 1.00 95.06 90 LEU A O 1
ATOM 670 N N . SER A 1 91 ? -7.700 1.384 1.556 1.00 96.00 91 SER A N 1
ATOM 671 C CA . SER A 1 91 ? -8.535 0.549 0.690 1.00 96.00 91 SER A CA 1
ATOM 672 C C . SER A 1 91 ? -7.660 -0.400 -0.123 1.00 96.00 91 SER A C 1
ATOM 674 O O . SER A 1 91 ? -6.672 0.027 -0.733 1.00 96.00 91 SER A O 1
ATOM 676 N N . LEU A 1 92 ? -8.051 -1.677 -0.154 1.00 96.19 92 LEU A N 1
ATOM 677 C CA . LEU A 1 92 ? -7.358 -2.713 -0.915 1.00 96.19 92 LEU A CA 1
ATOM 678 C C . LEU A 1 92 ? -7.375 -2.407 -2.417 1.00 96.19 92 LEU A C 1
ATOM 680 O O . LEU A 1 92 ? -6.338 -2.503 -3.068 1.00 96.19 92 LEU A O 1
ATOM 684 N N . ASP A 1 93 ? -8.520 -1.973 -2.952 1.00 98.12 93 ASP A N 1
ATOM 685 C CA . ASP A 1 93 ? -8.679 -1.633 -4.373 1.00 98.12 93 ASP A CA 1
ATOM 686 C C . ASP A 1 93 ? -7.720 -0.505 -4.791 1.00 98.12 93 ASP A C 1
ATOM 688 O O . ASP A 1 93 ? -7.036 -0.589 -5.814 1.00 98.12 93 ASP A O 1
ATOM 692 N N . ALA A 1 94 ? -7.577 0.527 -3.952 1.00 97.69 94 ALA A N 1
ATOM 693 C CA . ALA A 1 94 ? -6.644 1.620 -4.213 1.00 97.69 94 ALA A CA 1
ATOM 694 C C . ALA A 1 94 ? -5.179 1.140 -4.244 1.00 97.69 94 ALA A C 1
ATOM 696 O O . ALA A 1 94 ? -4.415 1.547 -5.127 1.00 97.69 94 ALA A O 1
ATOM 697 N N . ALA A 1 95 ? -4.792 0.254 -3.318 1.00 98.00 95 ALA A N 1
ATOM 698 C CA . ALA A 1 95 ? -3.455 -0.338 -3.288 1.00 98.00 95 ALA A CA 1
ATOM 699 C C . ALA A 1 95 ? -3.200 -1.239 -4.510 1.00 98.00 95 ALA A C 1
ATOM 701 O O . ALA A 1 95 ? -2.147 -1.143 -5.147 1.00 98.00 95 ALA A O 1
ATOM 702 N N . GLN A 1 96 ? -4.181 -2.062 -4.891 1.00 98.25 96 GLN A N 1
ATOM 703 C CA . GLN A 1 96 ? -4.112 -2.930 -6.067 1.00 98.25 96 GLN A CA 1
ATOM 704 C C . GLN A 1 96 ? -3.957 -2.122 -7.356 1.00 98.25 96 GLN A C 1
ATOM 706 O O . GLN A 1 96 ? -3.065 -2.415 -8.152 1.00 98.25 96 GLN A O 1
ATOM 711 N N . LYS A 1 97 ? -4.736 -1.049 -7.537 1.00 98.31 97 LYS A N 1
ATOM 712 C CA . LYS A 1 97 ? -4.603 -0.135 -8.685 1.00 98.31 97 LYS A CA 1
ATOM 713 C C . LYS A 1 97 ? -3.218 0.506 -8.752 1.00 98.31 97 LYS A C 1
ATOM 715 O O . LYS A 1 97 ? -2.661 0.657 -9.840 1.00 98.31 97 LYS A O 1
ATOM 720 N N . ALA A 1 98 ? -2.633 0.877 -7.611 1.00 97.44 98 ALA A N 1
ATOM 721 C CA . ALA A 1 98 ? -1.280 1.428 -7.570 1.00 97.44 98 ALA A CA 1
ATOM 722 C C . ALA A 1 98 ? -0.231 0.405 -8.042 1.00 97.44 98 ALA A C 1
ATOM 724 O O . ALA A 1 98 ? 0.618 0.738 -8.872 1.00 97.44 98 ALA A O 1
ATOM 725 N N . VAL A 1 99 ? -0.328 -0.841 -7.574 1.00 98.25 99 VAL A N 1
ATOM 726 C CA . VAL A 1 99 ? 0.556 -1.937 -7.996 1.00 98.25 99 VAL A CA 1
ATOM 727 C C . VAL A 1 99 ? 0.347 -2.300 -9.464 1.00 98.25 99 VAL A C 1
ATOM 729 O O . VAL A 1 99 ? 1.324 -2.455 -10.194 1.00 98.25 99 VAL A O 1
ATOM 732 N N . GLN A 1 100 ? -0.897 -2.363 -9.937 1.00 98.25 100 GLN A N 1
ATOM 733 C CA . GLN A 1 100 ? -1.210 -2.645 -11.337 1.00 98.25 100 GLN A CA 1
ATOM 734 C C . GLN A 1 100 ? -0.604 -1.592 -12.273 1.00 98.25 100 GLN A C 1
ATOM 736 O O . GLN A 1 100 ? -0.017 -1.954 -13.287 1.00 98.25 100 GLN A O 1
ATOM 741 N N . ARG A 1 101 ? -0.659 -0.302 -11.905 1.00 97.25 101 ARG A N 1
ATOM 742 C CA . ARG A 1 101 ? -0.008 0.788 -12.658 1.00 97.25 101 ARG A CA 1
ATOM 743 C C . ARG A 1 101 ? 1.518 0.690 -12.671 1.00 97.25 101 ARG A C 1
ATOM 745 O O . ARG A 1 101 ? 2.141 1.148 -13.623 1.00 97.25 101 ARG A O 1
ATOM 752 N N . ALA A 1 102 ? 2.136 0.156 -11.617 1.00 96.50 102 ALA A N 1
ATOM 753 C CA . ALA A 1 102 ? 3.577 -0.099 -11.607 1.00 96.50 102 ALA A CA 1
ATOM 754 C C . ALA A 1 102 ? 3.917 -1.276 -12.534 1.00 96.50 102 ALA A C 1
ATOM 756 O O . ALA A 1 102 ? 4.757 -1.140 -13.422 1.00 96.50 102 ALA A O 1
ATOM 757 N N . ARG A 1 103 ? 3.183 -2.386 -12.406 1.00 97.44 103 ARG A N 1
ATOM 758 C CA . ARG A 1 103 ? 3.359 -3.588 -13.233 1.00 97.44 103 ARG A CA 1
ATOM 759 C C . ARG A 1 103 ? 3.117 -3.325 -14.716 1.00 97.44 103 ARG A C 1
ATOM 761 O O . ARG A 1 103 ? 3.878 -3.807 -15.544 1.00 97.44 103 ARG A O 1
ATOM 768 N N . SER A 1 104 ? 2.134 -2.494 -15.065 1.00 97.81 104 SER A N 1
ATOM 769 C CA . SER A 1 104 ? 1.877 -2.104 -16.459 1.00 97.81 104 SER A CA 1
ATOM 770 C C . SER A 1 104 ? 3.018 -1.291 -17.082 1.00 97.81 104 SER A C 1
ATOM 772 O O . SER A 1 104 ? 3.073 -1.148 -18.297 1.00 97.81 104 SER A O 1
ATOM 774 N N . ARG A 1 105 ? 3.926 -0.743 -16.264 1.00 95.38 105 ARG A N 1
ATOM 775 C CA . ARG A 1 105 ? 5.155 -0.054 -16.694 1.00 95.38 105 ARG A CA 1
ATOM 776 C C . ARG A 1 105 ? 6.379 -0.978 -16.670 1.00 95.38 105 ARG A C 1
ATOM 778 O O . ARG A 1 105 ? 7.500 -0.489 -16.769 1.00 95.38 105 ARG A O 1
ATOM 785 N N . GLY A 1 106 ? 6.178 -2.284 -16.473 1.00 96.25 106 GLY A N 1
ATOM 786 C CA . GLY A 1 106 ? 7.249 -3.271 -16.328 1.00 96.25 106 GLY A CA 1
ATOM 787 C C . GLY A 1 106 ? 8.011 -3.178 -15.003 1.00 96.25 106 GLY A C 1
ATOM 788 O O . GLY A 1 106 ? 9.117 -3.696 -14.902 1.00 96.25 106 GLY A O 1
ATOM 789 N N . LEU A 1 107 ? 7.460 -2.493 -13.996 1.00 96.19 107 LEU A N 1
ATOM 790 C CA . LEU A 1 107 ? 8.095 -2.322 -12.688 1.00 96.19 107 LEU A CA 1
ATOM 791 C C . LEU A 1 107 ? 7.558 -3.340 -11.684 1.00 96.19 107 LEU A C 1
ATOM 793 O O . LEU A 1 107 ? 6.391 -3.735 -11.745 1.00 96.19 107 LEU A O 1
ATOM 797 N N . HIS A 1 108 ? 8.389 -3.709 -10.707 1.00 96.69 108 HIS A N 1
ATOM 798 C CA . HIS A 1 108 ? 7.942 -4.559 -9.609 1.00 96.69 108 HIS A CA 1
ATOM 799 C C . HIS A 1 108 ? 6.938 -3.831 -8.708 1.00 96.69 108 HIS A C 1
ATOM 801 O O . HIS A 1 108 ? 7.032 -2.619 -8.480 1.00 96.69 108 HIS A O 1
ATOM 807 N N . GLY A 1 109 ? 5.972 -4.572 -8.170 1.00 97.19 109 GLY A N 1
ATOM 808 C CA . GLY A 1 109 ? 4.960 -4.013 -7.285 1.00 97.19 109 GLY A CA 1
ATOM 809 C C . GLY A 1 109 ? 4.234 -5.070 -6.463 1.00 97.19 109 GLY A C 1
ATOM 810 O O . GLY A 1 109 ? 3.827 -6.104 -7.001 1.00 97.19 109 GLY A O 1
ATOM 811 N N . GLU A 1 110 ? 4.028 -4.778 -5.181 1.00 98.00 110 GLU A N 1
ATOM 812 C CA . GLU A 1 110 ? 3.405 -5.664 -4.192 1.00 98.00 110 GLU A CA 1
ATOM 813 C C . GLU A 1 110 ? 2.488 -4.890 -3.240 1.00 98.00 110 GLU A C 1
ATOM 815 O O . GLU A 1 110 ? 2.697 -3.701 -2.989 1.00 98.00 110 GLU A O 1
ATOM 820 N N . VAL A 1 111 ? 1.479 -5.577 -2.701 1.00 98.06 111 VAL A N 1
ATOM 821 C CA . VAL A 1 111 ? 0.611 -5.060 -1.637 1.00 98.06 111 VAL A CA 1
ATOM 822 C C . VAL A 1 111 ? 0.873 -5.865 -0.373 1.00 98.06 111 VAL A C 1
ATOM 824 O O . VAL A 1 111 ? 0.813 -7.090 -0.401 1.00 98.06 111 VAL A O 1
ATOM 827 N N . HIS A 1 112 ? 1.118 -5.164 0.727 1.00 97.56 112 HIS A N 1
ATOM 828 C CA . HIS A 1 112 ? 1.281 -5.736 2.059 1.00 97.56 112 HIS A CA 1
ATOM 829 C C . HIS A 1 112 ? 0.126 -5.278 2.948 1.00 97.56 112 HIS A C 1
ATOM 831 O O . HIS A 1 112 ? -0.242 -4.104 2.920 1.00 97.56 112 HIS A O 1
ATOM 837 N N . VAL A 1 113 ? -0.452 -6.191 3.727 1.00 96.44 113 VAL A N 1
ATOM 838 C CA . VAL A 1 113 ? -1.448 -5.848 4.752 1.00 96.44 113 VAL A CA 1
ATOM 839 C C . VAL A 1 113 ? -0.703 -5.553 6.045 1.00 96.44 113 VAL A C 1
ATOM 841 O O . VAL A 1 113 ? 0.163 -6.323 6.458 1.00 96.44 113 VAL A O 1
ATOM 844 N N . CYS A 1 114 ? -1.001 -4.419 6.663 1.00 93.81 114 CYS A N 1
ATOM 845 C CA . CYS A 1 114 ? -0.322 -3.945 7.857 1.00 93.81 114 CYS A CA 1
ATOM 846 C C . CYS A 1 114 ? -1.329 -3.453 8.899 1.00 93.81 114 CYS A C 1
ATOM 848 O O . CYS A 1 114 ? -2.460 -3.075 8.589 1.00 93.81 114 CYS A O 1
ATOM 850 N N . GLU A 1 115 ? -0.869 -3.411 10.144 1.00 92.00 115 GLU A N 1
ATOM 851 C CA . GLU A 1 115 ? -1.541 -2.728 11.244 1.00 92.00 115 GLU A CA 1
ATOM 852 C C . GLU A 1 115 ? -0.715 -1.506 11.635 1.00 92.00 115 GLU A C 1
ATOM 854 O O . GLU A 1 115 ? 0.514 -1.589 11.733 1.00 92.00 115 GLU A O 1
ATOM 859 N N . LEU A 1 116 ? -1.375 -0.373 11.873 1.00 89.31 116 LEU A N 1
ATOM 860 C CA . LEU A 1 116 ? -0.716 0.801 12.432 1.00 89.31 116 LEU A CA 1
ATOM 861 C C . LEU A 1 116 ? -0.933 0.833 13.938 1.00 89.31 116 LEU A C 1
ATOM 863 O O . LEU A 1 116 ? -2.062 0.791 14.434 1.00 89.31 116 LEU A O 1
ATOM 867 N N . ARG A 1 117 ? 0.181 0.936 14.659 1.00 87.88 117 ARG A N 1
ATOM 868 C CA . ARG A 1 117 ? 0.189 1.172 16.096 1.00 87.88 117 ARG A CA 1
ATOM 869 C C . ARG A 1 117 ? 0.315 2.678 16.341 1.00 87.88 117 ARG A C 1
ATOM 871 O O . ARG A 1 117 ? 1.268 3.265 15.822 1.00 87.88 117 ARG A O 1
ATOM 878 N N . PRO A 1 118 ? -0.590 3.300 17.114 1.00 84.94 118 PRO A N 1
ATOM 879 C CA . PRO A 1 118 ? -0.427 4.693 17.501 1.00 84.94 118 PRO A CA 1
ATOM 880 C C . PRO A 1 118 ? 0.851 4.849 18.331 1.00 84.94 118 PRO A C 1
ATOM 882 O O . PRO A 1 118 ? 1.154 4.027 19.201 1.00 84.94 118 PRO A O 1
ATOM 885 N N . ILE A 1 119 ? 1.617 5.895 18.032 1.00 84.69 119 ILE A N 1
ATOM 886 C CA . ILE A 1 119 ? 2.812 6.276 18.782 1.00 84.69 119 ILE A CA 1
ATOM 887 C C . ILE A 1 119 ? 2.498 7.631 19.405 1.00 84.69 119 ILE A C 1
ATOM 889 O O . ILE A 1 119 ? 2.266 8.602 18.688 1.00 84.69 119 ILE A O 1
ATOM 893 N N . THR A 1 120 ? 2.456 7.698 20.731 1.00 80.00 120 THR A N 1
ATOM 894 C CA . THR A 1 120 ? 2.351 8.968 21.450 1.00 80.00 120 THR A CA 1
ATOM 895 C C . THR A 1 120 ? 3.731 9.608 21.463 1.00 80.00 120 THR A C 1
ATOM 897 O O . THR A 1 120 ? 4.650 9.075 22.089 1.00 80.00 120 THR A O 1
ATOM 900 N N . GLY A 1 121 ? 3.902 10.718 20.749 1.00 76.56 121 GLY A N 1
ATOM 901 C CA . GLY A 1 121 ? 5.109 11.521 20.883 1.00 76.56 121 GLY A CA 1
ATOM 902 C C . GLY A 1 121 ? 5.161 12.094 22.295 1.00 76.56 121 GLY A C 1
ATOM 903 O O . GLY A 1 121 ? 4.261 12.829 22.686 1.00 76.56 121 GLY A O 1
ATOM 904 N N . GLN A 1 122 ? 6.190 11.756 23.068 1.00 64.06 122 GLN A N 1
ATOM 905 C CA . GLN A 1 122 ? 6.643 12.695 24.087 1.00 64.06 122 GLN A CA 1
ATOM 906 C C . GLN A 1 122 ? 7.291 13.826 23.292 1.00 64.06 122 GLN A C 1
ATOM 908 O O . GLN A 1 122 ? 8.214 13.560 22.518 1.00 64.06 122 GLN A O 1
ATOM 913 N N . GLU A 1 123 ? 6.776 15.051 23.401 1.00 62.62 123 GLU A N 1
ATOM 914 C CA . GLU A 1 123 ? 7.553 16.223 23.006 1.00 62.62 123 GLU A CA 1
ATOM 915 C C . GLU A 1 123 ? 8.827 16.182 23.850 1.00 62.62 123 GLU A C 1
ATOM 917 O O . GLU A 1 123 ? 8.823 16.509 25.033 1.00 62.62 123 GLU A O 1
ATOM 922 N N . GLY A 1 124 ? 9.898 15.641 23.272 1.00 56.66 124 GLY A N 1
ATOM 923 C CA . GLY A 1 124 ? 11.209 15.666 23.885 1.00 56.66 124 GLY A CA 1
ATOM 924 C C . GLY A 1 124 ? 11.630 17.120 23.967 1.00 56.66 124 GLY A C 1
ATOM 925 O O . GLY A 1 124 ? 11.934 17.735 22.946 1.00 56.66 124 GLY A O 1
ATOM 926 N N . THR A 1 125 ? 11.611 17.664 25.178 1.00 48.56 125 THR A N 1
ATOM 927 C CA . THR A 1 125 ? 12.409 18.829 25.543 1.00 48.56 125 THR A CA 1
ATOM 928 C C . THR A 1 125 ? 13.858 18.544 25.113 1.00 48.56 125 THR A C 1
ATOM 930 O O . THR A 1 125 ? 14.335 17.437 25.384 1.00 48.56 125 THR A O 1
ATOM 933 N N . PRO A 1 126 ? 14.515 19.469 24.389 1.00 57.56 126 PRO A N 1
ATOM 934 C CA . PRO A 1 126 ? 15.869 19.280 23.864 1.00 57.56 126 PRO A CA 1
ATOM 935 C C . PRO A 1 126 ? 16.918 19.021 24.949 1.00 57.56 126 PRO A C 1
ATOM 937 O O . PRO A 1 126 ? 16.727 19.497 26.093 1.00 57.56 126 PRO A O 1
#

Organism: NCBI:txid225327

pLDDT: mean 74.25, std 18.97, range [46.56, 98.31]